Protein AF-A0A367M2F0-F1 (afdb_monomer_lite)

InterPro domains:
  IPR046593 Domain of unknown function DUF6651 [PF20356] (35-138)

Structure (mmCIF, N/CA/C/O backbone):
data_AF-A0A367M2F0-F1
#
_entry.id   AF-A0A367M2F0-F1
#
loop_
_atom_site.group_PDB
_atom_site.id
_atom_site.type_symbol
_atom_site.label_atom_id
_atom_site.label_alt_id
_atom_site.label_comp_id
_atom_site.label_asym_id
_atom_site.label_entity_id
_atom_site.label_seq_id
_atom_site.pdbx_PDB_ins_code
_atom_site.Cartn_x
_atom_site.Cartn_y
_atom_site.Cartn_z
_atom_site.occupancy
_atom_site.B_iso_or_equiv
_atom_site.auth_seq_id
_atom_site.auth_comp_id
_atom_site.auth_asym_id
_atom_site.auth_atom_id
_atom_site.pdbx_PDB_model_num
ATOM 1 N N . LEU A 1 1 ? -38.004 15.540 63.585 1.00 53.12 1 LEU A N 1
ATOM 2 C CA . LEU A 1 1 ? -37.215 16.337 62.615 1.00 53.12 1 LEU A CA 1
ATOM 3 C C . LEU A 1 1 ? -35.910 15.632 62.212 1.00 53.12 1 LEU A C 1
ATOM 5 O O . LEU A 1 1 ? -35.542 15.734 61.054 1.00 53.12 1 LEU A O 1
ATOM 9 N N . GLU A 1 2 ? -35.268 14.837 63.080 1.00 53.81 2 GLU A N 1
ATOM 10 C CA . GLU A 1 2 ? -34.053 14.057 62.737 1.00 53.81 2 GLU A CA 1
ATOM 11 C C . GLU A 1 2 ? -34.251 12.939 61.696 1.00 53.81 2 GLU A C 1
ATOM 13 O O . GLU A 1 2 ? -33.365 12.669 60.890 1.00 53.81 2 GLU A O 1
ATOM 18 N N . THR A 1 3 ? -35.423 12.302 61.652 1.00 52.38 3 THR A N 1
ATOM 19 C CA . THR A 1 3 ? -35.720 11.226 60.688 1.00 52.38 3 THR A CA 1
ATOM 20 C C . THR A 1 3 ? -35.757 11.697 59.234 1.00 52.38 3 THR A C 1
ATOM 22 O O . THR A 1 3 ? -35.462 10.908 58.342 1.00 52.38 3 THR A O 1
ATOM 25 N N . VAL A 1 4 ? -36.065 12.973 58.985 1.00 52.25 4 VAL A N 1
ATOM 26 C CA . VAL A 1 4 ? -36.102 13.552 57.629 1.00 52.25 4 VAL A CA 1
ATOM 27 C C . VAL A 1 4 ? -34.687 13.900 57.154 1.00 52.25 4 VAL A C 1
ATOM 29 O O . VAL A 1 4 ? -34.325 13.576 56.028 1.00 52.25 4 VAL A O 1
ATOM 32 N N . ALA A 1 5 ? -33.843 14.431 58.045 1.00 54.03 5 ALA A N 1
ATOM 33 C CA . ALA A 1 5 ? -32.435 14.712 57.755 1.00 54.03 5 ALA A CA 1
ATOM 34 C C . ALA A 1 5 ? -31.627 13.435 57.448 1.00 54.03 5 ALA A C 1
ATOM 36 O O . ALA A 1 5 ? -30.812 13.421 56.528 1.00 54.03 5 ALA A O 1
ATOM 37 N N . ASN A 1 6 ? -31.902 12.334 58.157 1.00 53.28 6 ASN A N 1
ATOM 38 C CA . ASN A 1 6 ? -31.254 11.042 57.902 1.00 53.28 6 ASN A CA 1
ATOM 39 C C . ASN A 1 6 ? -31.705 10.384 56.584 1.00 53.28 6 ASN A C 1
ATOM 41 O O . ASN A 1 6 ? -30.938 9.634 55.982 1.00 53.28 6 ASN A O 1
ATOM 45 N N . LEU A 1 7 ? -32.926 10.663 56.111 1.00 54.12 7 LEU A N 1
ATOM 46 C CA . LEU A 1 7 ? -33.422 10.170 54.820 1.00 54.12 7 LEU A CA 1
ATOM 47 C C . LEU A 1 7 ? -32.801 10.926 53.638 1.00 54.12 7 LEU A C 1
ATOM 49 O O . LEU A 1 7 ? -32.430 10.285 52.656 1.00 54.12 7 LEU A O 1
ATOM 53 N N . ASP A 1 8 ? -32.645 12.248 53.736 1.00 56.12 8 ASP A N 1
ATOM 54 C CA . ASP A 1 8 ? -31.972 13.041 52.698 1.00 56.12 8 ASP A CA 1
ATOM 55 C C . ASP A 1 8 ? -30.465 12.767 52.649 1.00 56.12 8 ASP A C 1
ATOM 57 O O . ASP A 1 8 ? -29.916 12.592 51.564 1.00 56.12 8 ASP A O 1
ATOM 61 N N . ALA A 1 9 ? -29.797 12.616 53.799 1.00 55.22 9 ALA A N 1
ATOM 62 C CA . ALA A 1 9 ? -28.379 12.254 53.845 1.00 55.22 9 ALA A CA 1
ATOM 63 C C . ALA A 1 9 ? -28.105 10.862 53.247 1.00 55.22 9 ALA A C 1
ATOM 65 O O . ALA A 1 9 ? -27.121 10.679 52.532 1.00 55.22 9 ALA A O 1
ATOM 66 N N . LYS A 1 10 ? -28.998 9.889 53.482 1.00 54.91 10 LYS A N 1
ATOM 67 C CA . LYS A 1 10 ? -28.887 8.545 52.900 1.00 54.91 10 LYS A CA 1
ATOM 68 C C . LYS A 1 10 ? -29.112 8.557 51.385 1.00 54.91 10 LYS A C 1
ATOM 70 O O . LYS A 1 10 ? -28.325 7.971 50.655 1.00 54.91 10 LYS A O 1
ATOM 75 N N . LYS A 1 11 ? -30.117 9.297 50.902 1.00 56.72 11 LYS A N 1
ATOM 76 C CA . LYS A 1 11 ? -30.358 9.480 49.459 1.00 56.72 11 LYS A CA 1
ATOM 77 C C . LYS A 1 11 ? -29.215 10.210 48.755 1.00 56.72 11 LYS A C 1
ATOM 79 O O . LYS A 1 11 ? -28.902 9.871 47.621 1.00 56.72 11 LYS A O 1
ATOM 84 N N . LEU A 1 12 ? -28.599 11.195 49.409 1.00 54.62 12 LEU A N 1
ATOM 85 C CA . LEU A 1 12 ? -27.449 11.929 48.874 1.00 54.62 12 LEU A CA 1
ATOM 86 C C . LEU A 1 12 ? -26.175 11.071 48.847 1.00 54.62 12 LEU A C 1
ATOM 88 O O . LEU A 1 12 ? -25.424 11.146 47.877 1.00 54.62 12 LEU A O 1
ATOM 92 N N . GLY A 1 13 ? -25.954 10.235 49.867 1.00 59.97 13 GLY A N 1
ATOM 93 C CA . GLY A 1 13 ? -24.872 9.246 49.884 1.00 59.97 13 GLY A CA 1
ATOM 94 C C . GLY A 1 13 ? -25.016 8.218 48.760 1.00 59.97 13 GLY A C 1
ATOM 95 O O . GLY A 1 13 ? -24.090 8.042 47.971 1.00 59.97 13 GLY A O 1
ATOM 96 N N . ASP A 1 14 ? -26.212 7.643 48.613 1.00 60.28 14 ASP A N 1
ATOM 97 C CA . ASP A 1 14 ? -26.525 6.697 47.537 1.00 60.28 14 ASP A CA 1
ATOM 98 C C . ASP A 1 14 ? -26.433 7.365 46.147 1.00 60.28 14 ASP A C 1
ATOM 100 O O . ASP A 1 14 ? -25.956 6.755 45.193 1.00 60.28 14 ASP A O 1
ATOM 104 N N . ALA A 1 15 ? -26.820 8.640 46.011 1.00 60.16 15 ALA A N 1
ATOM 105 C CA . ALA A 1 15 ? -26.710 9.383 44.753 1.00 60.16 15 ALA A CA 1
ATOM 106 C C . ALA A 1 15 ? -25.251 9.641 44.333 1.00 60.16 15 ALA A C 1
ATOM 108 O O . ALA A 1 15 ? -24.915 9.450 43.164 1.00 60.16 15 ALA A O 1
ATOM 109 N N . GLY A 1 16 ? -24.375 10.022 45.270 1.00 61.72 16 GLY A N 1
ATOM 110 C CA . GLY A 1 16 ? -22.949 10.229 44.992 1.00 61.72 16 GLY A CA 1
ATOM 111 C C . GLY A 1 16 ? -22.202 8.929 44.669 1.00 61.72 16 GLY A C 1
ATOM 112 O O . GLY A 1 16 ? -21.267 8.926 43.866 1.00 61.72 16 GLY A O 1
ATOM 113 N N . GLU A 1 17 ? -22.630 7.808 45.252 1.00 63.09 17 GLU A N 1
ATOM 114 C CA . GLU A 1 17 ? -22.089 6.482 44.944 1.00 63.09 17 GLU A CA 1
ATOM 115 C C . GLU A 1 17 ? -22.577 5.979 43.574 1.00 63.09 17 GLU A C 1
ATOM 117 O O . GLU A 1 17 ? -21.780 5.480 42.783 1.00 63.09 17 GLU A O 1
ATOM 122 N N . ILE A 1 18 ? -23.844 6.223 43.219 1.00 61.31 18 ILE A N 1
ATOM 123 C CA . ILE A 1 18 ? -24.388 5.932 41.882 1.00 61.31 18 ILE A CA 1
ATOM 124 C C . ILE A 1 18 ? -23.709 6.781 40.797 1.00 61.31 18 ILE A C 1
ATOM 126 O O . ILE A 1 18 ? -23.437 6.268 39.710 1.00 61.31 18 ILE A O 1
ATOM 130 N N . GLU A 1 19 ? -23.406 8.056 41.055 1.00 66.31 19 GLU A N 1
ATOM 131 C CA . GLU A 1 19 ? -22.641 8.888 40.117 1.00 66.31 19 GLU A CA 1
ATOM 132 C C . GLU A 1 19 ? -21.202 8.393 39.940 1.00 66.31 19 GLU A C 1
ATOM 134 O O . GLU A 1 19 ? -20.726 8.321 38.805 1.00 66.31 19 GLU A O 1
ATOM 139 N N . LYS A 1 20 ? -20.526 7.978 41.020 1.00 70.25 20 LYS A N 1
ATOM 140 C CA . LYS A 1 20 ? -19.195 7.354 40.930 1.00 70.25 20 LYS A CA 1
ATOM 141 C C . LYS A 1 20 ? -19.231 6.054 40.138 1.00 70.25 20 LYS A C 1
ATOM 143 O O . LYS A 1 20 ? -18.422 5.892 39.230 1.00 70.25 20 LYS A O 1
ATOM 148 N N . VAL A 1 21 ? -20.199 5.181 40.407 1.00 69.06 21 VAL A N 1
ATOM 149 C CA . VAL A 1 21 ? -20.376 3.922 39.673 1.00 69.06 21 VAL A CA 1
ATOM 150 C C . VAL A 1 21 ? -20.677 4.198 38.199 1.00 69.06 21 VAL A C 1
ATOM 152 O O . VAL A 1 21 ? -20.078 3.570 37.334 1.00 69.06 21 VAL A O 1
ATOM 155 N N . LYS A 1 22 ? -21.521 5.184 37.865 1.00 66.81 22 LYS A N 1
ATOM 156 C CA . LYS A 1 22 ? -21.748 5.594 36.467 1.00 66.81 22 LYS A CA 1
ATOM 157 C C . LYS A 1 22 ? -20.494 6.160 35.802 1.00 66.81 22 LYS A C 1
ATOM 159 O O . LYS A 1 22 ? -20.264 5.864 34.634 1.00 66.81 22 LYS A O 1
ATOM 164 N N . ALA A 1 23 ? -19.684 6.941 36.513 1.00 72.50 23 ALA A N 1
ATOM 165 C CA . ALA A 1 23 ? -18.438 7.494 35.988 1.00 72.50 23 ALA A CA 1
ATOM 166 C C . ALA A 1 23 ? -17.358 6.416 35.788 1.00 72.50 23 ALA A C 1
ATOM 168 O O . ALA A 1 23 ? -16.654 6.433 34.780 1.00 72.50 23 ALA A O 1
ATOM 169 N N . GLU A 1 24 ? -17.236 5.460 36.709 1.00 69.44 24 GLU A N 1
ATOM 170 C CA . GLU A 1 24 ? -16.333 4.311 36.577 1.00 69.44 24 GLU A CA 1
ATOM 171 C C . GLU A 1 24 ? -16.786 3.360 35.469 1.00 69.44 24 GLU A C 1
ATOM 173 O O . GLU A 1 24 ? -15.965 2.918 34.668 1.00 69.44 24 GLU A O 1
ATOM 178 N N . ILE A 1 25 ? -18.093 3.110 35.359 1.00 69.56 25 ILE A N 1
ATOM 179 C CA . ILE A 1 25 ? -18.680 2.345 34.257 1.00 69.56 25 ILE A CA 1
ATOM 180 C C . ILE A 1 25 ? -18.446 3.068 32.926 1.00 69.56 25 ILE A C 1
ATOM 182 O O . ILE A 1 25 ? -18.007 2.431 31.975 1.00 69.56 25 ILE A O 1
ATOM 186 N N . GLY A 1 26 ? -18.671 4.383 32.859 1.00 71.88 26 GLY A N 1
ATOM 187 C CA . GLY A 1 26 ? -18.397 5.203 31.676 1.00 71.88 26 GLY A CA 1
ATOM 188 C C . GLY A 1 26 ? -16.940 5.092 31.235 1.00 71.88 26 GLY A C 1
ATOM 189 O O . GLY A 1 26 ? -16.677 4.699 30.107 1.00 71.88 26 GLY A O 1
ATOM 190 N N . LYS A 1 27 ? -15.988 5.280 32.158 1.00 78.00 27 LYS A N 1
ATOM 191 C CA . LYS A 1 27 ? -14.552 5.101 31.884 1.00 78.00 27 LYS A CA 1
ATOM 192 C C . LYS A 1 27 ? -14.191 3.681 31.454 1.00 78.00 27 LYS A C 1
ATOM 194 O O . LYS A 1 27 ? -13.340 3.509 30.583 1.00 78.00 27 LYS A O 1
ATOM 199 N N . ALA A 1 28 ? -14.811 2.663 32.049 1.00 76.50 28 ALA A N 1
ATOM 200 C CA . ALA A 1 28 ? -14.594 1.272 31.664 1.00 76.50 28 ALA A CA 1
ATOM 201 C C . ALA A 1 28 ? -15.150 0.984 30.261 1.00 76.50 28 ALA A C 1
ATOM 203 O O . ALA A 1 28 ? -14.520 0.256 29.496 1.00 76.50 28 ALA A O 1
ATOM 204 N N . TYR A 1 29 ? -16.296 1.569 29.900 1.00 76.00 29 TYR A N 1
ATOM 205 C CA . TYR A 1 29 ? -16.853 1.485 28.552 1.00 76.00 29 TYR A CA 1
ATOM 206 C C . TYR A 1 29 ? -16.027 2.268 27.538 1.00 76.00 29 TYR A C 1
ATOM 208 O O . TYR A 1 29 ? -15.743 1.704 26.492 1.00 76.00 29 TYR A O 1
ATOM 216 N N . ASP A 1 30 ? -15.579 3.485 27.845 1.00 80.38 30 ASP A N 1
ATOM 217 C CA . ASP A 1 30 ? -14.686 4.269 26.982 1.00 80.38 30 ASP A CA 1
ATOM 218 C C . ASP A 1 30 ? -13.360 3.542 26.750 1.00 80.38 30 ASP A C 1
ATOM 220 O O . ASP A 1 30 ? -12.886 3.452 25.619 1.00 80.38 30 ASP A O 1
ATOM 224 N N . THR A 1 31 ? -12.787 2.946 27.801 1.00 84.88 31 THR A N 1
ATOM 225 C CA . THR A 1 31 ? -11.583 2.108 27.685 1.00 84.88 31 THR A CA 1
ATOM 226 C C . THR A 1 31 ? -11.842 0.913 26.774 1.00 84.88 31 THR A C 1
ATOM 228 O O . THR A 1 31 ? -11.076 0.682 25.845 1.00 84.88 31 THR A O 1
ATOM 231 N N . LYS A 1 32 ? -12.945 0.180 26.982 1.00 81.94 32 LYS A N 1
ATOM 232 C CA . LYS A 1 32 ? -13.308 -0.969 26.138 1.00 81.94 32 LYS A CA 1
ATOM 233 C C . LYS A 1 32 ? -13.606 -0.569 24.697 1.00 81.94 32 LYS A C 1
ATOM 235 O O . LYS A 1 32 ? -13.244 -1.311 23.792 1.00 81.94 32 LYS A O 1
ATOM 240 N N . LEU A 1 33 ? -14.252 0.575 24.484 1.00 81.94 33 LEU A N 1
ATOM 241 C CA . LEU A 1 33 ? -14.520 1.129 23.161 1.00 81.94 33 LEU A CA 1
ATOM 242 C C . LEU A 1 33 ? -13.212 1.456 22.461 1.00 81.94 33 LEU A C 1
ATOM 244 O O . LEU A 1 33 ? -12.995 0.973 21.361 1.00 81.94 33 LEU A O 1
ATOM 248 N N . THR A 1 34 ? -12.323 2.187 23.129 1.00 84.75 34 THR A N 1
ATOM 249 C CA . THR A 1 34 ? -11.010 2.557 22.589 1.00 84.75 34 THR A CA 1
ATOM 250 C C . THR A 1 34 ? -10.167 1.319 22.288 1.00 84.75 34 THR A C 1
ATOM 252 O O . THR A 1 34 ? -9.503 1.240 21.258 1.00 84.75 34 THR A O 1
ATOM 255 N N . GLU A 1 35 ? -10.195 0.315 23.163 1.00 87.38 35 GLU A N 1
ATOM 256 C CA . GLU A 1 35 ? -9.457 -0.932 22.965 1.00 87.38 35 GLU A CA 1
ATOM 257 C C . GLU A 1 35 ? -10.048 -1.763 21.812 1.00 87.38 35 GLU A C 1
ATOM 259 O O . GLU A 1 35 ? -9.306 -2.355 21.027 1.00 87.38 35 GLU A O 1
ATOM 264 N N . ALA A 1 36 ? -11.377 -1.781 21.672 1.00 81.88 36 ALA A N 1
ATOM 265 C CA . ALA A 1 36 ? -12.065 -2.441 20.568 1.00 81.88 36 ALA A CA 1
ATOM 266 C C . ALA A 1 36 ? -11.819 -1.733 19.228 1.00 81.88 36 ALA A C 1
ATOM 268 O O . ALA A 1 36 ? -11.527 -2.413 18.247 1.00 81.88 36 ALA A O 1
ATOM 269 N N . THR A 1 37 ? -11.876 -0.398 19.179 1.00 84.25 37 THR A N 1
ATOM 270 C CA . THR A 1 37 ? -11.576 0.375 17.964 1.00 84.25 37 THR A CA 1
ATOM 271 C C . THR A 1 37 ? -10.113 0.228 17.575 1.00 84.25 37 THR A C 1
ATOM 273 O O . THR A 1 37 ? -9.825 -0.067 16.423 1.00 84.25 37 THR A O 1
ATOM 276 N N . THR A 1 38 ? -9.189 0.296 18.538 1.00 86.62 38 THR A N 1
ATOM 277 C CA . THR A 1 38 ? -7.757 0.072 18.280 1.00 86.62 38 THR A CA 1
ATOM 278 C C . THR A 1 38 ? -7.506 -1.332 17.724 1.00 86.62 38 THR A C 1
ATOM 280 O O . THR A 1 38 ? -6.755 -1.492 16.763 1.00 86.62 38 THR A O 1
ATOM 283 N N . ARG A 1 39 ? -8.144 -2.371 18.286 1.00 83.56 39 ARG A N 1
ATOM 284 C CA . ARG A 1 39 ? -8.040 -3.734 17.740 1.00 83.56 39 ARG A CA 1
ATOM 285 C C . ARG A 1 39 ? -8.646 -3.842 16.343 1.00 83.56 39 ARG A C 1
ATOM 287 O O . ARG A 1 39 ? -8.073 -4.542 15.515 1.00 83.56 39 ARG A O 1
ATOM 294 N N . ALA A 1 40 ? -9.771 -3.180 16.078 1.00 81.06 40 ALA A N 1
ATOM 295 C CA . ALA A 1 40 ? -10.387 -3.170 14.754 1.00 81.06 40 ALA A CA 1
ATOM 296 C C . ALA A 1 40 ? -9.454 -2.529 13.717 1.00 81.06 40 ALA A C 1
ATOM 298 O O . ALA A 1 40 ? -9.152 -3.164 12.714 1.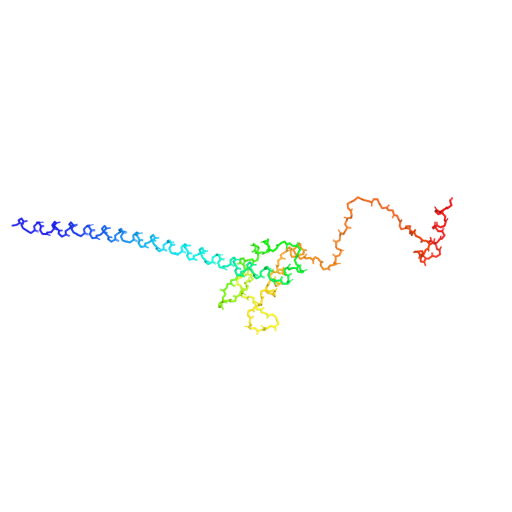00 81.06 40 ALA A O 1
ATOM 299 N N . GLU A 1 41 ? -8.902 -1.349 14.005 1.00 82.69 41 GLU A N 1
ATOM 300 C CA . GLU A 1 41 ? -7.943 -0.664 13.129 1.00 82.69 41 GLU A CA 1
ATOM 301 C C . GLU A 1 41 ? -6.680 -1.504 12.885 1.00 82.69 41 GLU A C 1
ATOM 303 O O . GLU A 1 41 ? -6.191 -1.588 11.759 1.00 82.69 41 GLU A O 1
ATOM 308 N N . GLN A 1 42 ? -6.157 -2.174 13.917 1.00 83.31 42 GLN A N 1
ATOM 309 C CA . GLN A 1 42 ? -5.007 -3.071 13.773 1.00 83.31 42 GLN A CA 1
ATOM 310 C C . GLN A 1 42 ? -5.323 -4.288 12.899 1.00 83.31 42 GLN A C 1
ATOM 312 O O . GLN A 1 42 ? -4.513 -4.659 12.049 1.00 83.31 42 GLN A O 1
ATOM 317 N N . LEU A 1 43 ? -6.484 -4.915 13.096 1.00 82.06 43 LEU A N 1
ATOM 318 C CA . LEU A 1 43 ? -6.924 -6.049 12.284 1.00 82.06 43 LEU A CA 1
ATOM 319 C C . LEU A 1 43 ? -7.175 -5.627 10.836 1.00 82.06 43 LEU A C 1
ATOM 321 O O . LEU A 1 43 ? -6.786 -6.349 9.923 1.00 82.06 43 LEU A O 1
ATOM 325 N N . GLU A 1 44 ? -7.755 -4.450 10.611 1.00 77.44 44 GLU A N 1
ATOM 326 C CA . GLU A 1 44 ? -7.927 -3.880 9.278 1.00 77.44 44 GLU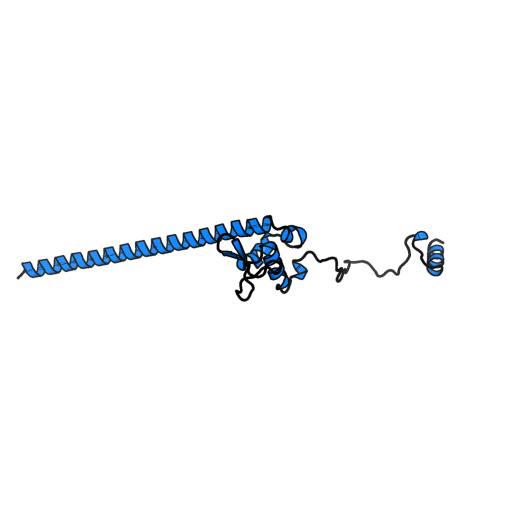 A CA 1
ATOM 327 C C . GLU A 1 44 ? -6.581 -3.640 8.597 1.00 77.44 44 GLU A C 1
ATOM 329 O O . GLU A 1 44 ? -6.403 -4.063 7.460 1.00 77.44 44 GLU A O 1
ATOM 334 N N . GLN A 1 45 ? -5.603 -3.049 9.290 1.00 78.62 45 GLN A N 1
ATOM 335 C CA . GLN A 1 45 ? -4.251 -2.852 8.755 1.00 78.62 45 GLN A CA 1
ATOM 336 C C . GLN A 1 45 ? -3.545 -4.176 8.436 1.00 78.62 45 GLN A C 1
ATOM 338 O O . GLN A 1 45 ? -2.835 -4.269 7.435 1.00 78.62 45 GLN A O 1
ATOM 343 N N . GLN A 1 46 ? -3.741 -5.214 9.252 1.00 79.06 46 GLN A N 1
ATOM 344 C CA . GLN A 1 46 ? -3.181 -6.543 8.994 1.00 79.06 46 GLN A CA 1
ATOM 345 C C . GLN A 1 46 ? -3.850 -7.218 7.797 1.00 79.06 46 GLN A C 1
ATOM 347 O O . GLN A 1 46 ? -3.155 -7.696 6.903 1.00 79.06 46 GLN A O 1
ATOM 352 N N . LEU A 1 47 ? -5.185 -7.200 7.734 1.00 79.81 47 LEU A N 1
ATOM 353 C CA . LEU A 1 47 ? -5.943 -7.712 6.590 1.00 79.81 47 LEU A CA 1
ATOM 354 C C . LEU A 1 47 ? -5.560 -6.982 5.312 1.00 79.81 47 LEU A C 1
ATOM 356 O O . LEU A 1 47 ? -5.379 -7.596 4.264 1.00 79.81 47 LEU A O 1
ATOM 360 N N . TYR A 1 48 ? -5.405 -5.671 5.409 1.00 78.25 48 TYR A N 1
ATOM 361 C CA . TYR A 1 48 ? -4.931 -4.829 4.336 1.00 78.25 48 TYR A CA 1
ATOM 362 C C . TYR A 1 48 ? -3.543 -5.260 3.869 1.00 78.25 48 TYR A C 1
ATOM 364 O O . TYR A 1 48 ? -3.368 -5.569 2.692 1.00 78.25 48 TYR A O 1
ATOM 372 N N . ALA A 1 49 ? -2.577 -5.360 4.785 1.00 78.69 49 ALA A N 1
ATOM 373 C CA . ALA A 1 49 ? -1.216 -5.781 4.480 1.00 78.69 49 ALA A CA 1
ATOM 374 C C . ALA A 1 49 ? -1.164 -7.184 3.856 1.00 78.69 49 ALA A C 1
ATOM 376 O O . ALA A 1 49 ? -0.426 -7.390 2.895 1.00 78.69 49 ALA A O 1
ATOM 377 N N . GLU A 1 50 ? -1.972 -8.128 4.339 1.00 82.50 50 GLU A N 1
ATOM 378 C CA . GLU A 1 50 ? -2.032 -9.495 3.818 1.00 82.50 50 GLU A CA 1
ATOM 379 C C . GLU A 1 50 ? -2.686 -9.556 2.431 1.00 82.50 50 GLU A C 1
ATOM 381 O O . GLU A 1 50 ? -2.153 -10.171 1.506 1.00 82.50 50 GLU A O 1
ATOM 386 N N . LYS A 1 51 ? -3.839 -8.904 2.249 1.00 83.62 51 LYS A N 1
ATOM 387 C CA . LYS A 1 51 ? -4.587 -8.922 0.984 1.00 83.62 51 LYS A CA 1
ATOM 388 C C . LYS A 1 51 ? -3.835 -8.192 -0.113 1.00 83.62 51 LYS A C 1
ATOM 390 O O . LYS A 1 51 ? -3.708 -8.708 -1.225 1.00 83.62 51 LYS A O 1
ATOM 395 N N . ILE A 1 52 ? -3.321 -7.010 0.201 1.00 83.31 52 ILE A N 1
ATOM 396 C CA . ILE A 1 52 ? -2.574 -6.194 -0.746 1.00 83.31 52 ILE A CA 1
ATOM 397 C C . ILE A 1 52 ? -1.189 -6.788 -0.971 1.00 83.31 52 ILE A C 1
ATOM 399 O O . ILE A 1 52 ? -0.831 -7.007 -2.122 1.00 83.31 52 ILE A O 1
ATOM 403 N N . GLY A 1 53 ? -0.451 -7.150 0.080 1.00 83.25 53 GLY A N 1
ATOM 404 C CA . GLY A 1 53 ? 0.858 -7.800 -0.052 1.00 83.25 53 GLY A CA 1
ATOM 405 C C . GLY A 1 53 ? 0.781 -9.127 -0.807 1.00 83.25 53 GLY A C 1
ATOM 406 O O . GLY A 1 53 ? 1.585 -9.393 -1.698 1.00 83.25 53 GLY A O 1
ATOM 407 N N . GLY A 1 54 ? -0.257 -9.927 -0.554 1.00 83.94 54 GLY A N 1
ATOM 408 C CA . GLY A 1 54 ? -0.537 -11.136 -1.324 1.00 83.94 54 GLY A CA 1
ATOM 409 C C . GLY A 1 54 ? -0.873 -10.855 -2.793 1.00 83.94 54 GLY A C 1
ATOM 410 O O . GLY A 1 54 ? -0.517 -11.652 -3.659 1.00 83.94 54 GLY A O 1
ATOM 411 N N . SER A 1 55 ? -1.526 -9.729 -3.092 1.00 84.88 55 SER A N 1
ATOM 412 C CA . SER A 1 55 ? -1.799 -9.297 -4.471 1.00 84.88 55 SER A CA 1
ATOM 413 C C . SER A 1 55 ? -0.522 -8.822 -5.170 1.00 84.88 55 SER A C 1
ATOM 415 O O . SER A 1 55 ? -0.235 -9.287 -6.269 1.00 84.88 55 SER A O 1
ATOM 417 N N . PHE A 1 56 ? 0.317 -8.030 -4.491 1.00 84.38 56 PHE A N 1
ATOM 418 C CA . PHE A 1 56 ? 1.649 -7.639 -4.967 1.00 84.38 56 PHE A CA 1
ATOM 419 C C . PHE A 1 56 ? 2.537 -8.854 -5.256 1.00 84.38 56 PHE A C 1
ATOM 421 O O . PHE A 1 56 ? 3.194 -8.899 -6.292 1.00 84.38 56 PHE A O 1
ATOM 428 N N . SER A 1 57 ? 2.529 -9.866 -4.384 1.00 82.69 57 SER A N 1
ATOM 429 C CA . SER A 1 57 ? 3.342 -11.073 -4.567 1.00 82.69 57 SER A CA 1
ATOM 430 C C . SER A 1 57 ? 2.874 -11.964 -5.723 1.00 82.69 57 SER A C 1
ATOM 432 O O . SER A 1 57 ? 3.685 -12.718 -6.257 1.00 82.69 57 SER A O 1
ATOM 434 N N . ARG A 1 58 ? 1.585 -11.933 -6.085 1.00 84.19 58 ARG A N 1
ATOM 435 C CA . ARG A 1 58 ? 1.024 -12.723 -7.199 1.00 84.19 58 ARG A CA 1
ATOM 436 C C . ARG A 1 58 ? 0.962 -11.952 -8.520 1.00 84.19 58 ARG A C 1
ATOM 438 O O . ARG A 1 58 ? 0.683 -12.556 -9.554 1.00 84.19 58 ARG A O 1
ATOM 445 N N . SER A 1 59 ? 1.195 -10.644 -8.482 1.00 84.19 59 SER A N 1
ATOM 446 C CA . SER A 1 59 ? 1.101 -9.760 -9.638 1.00 84.19 59 SER A CA 1
ATOM 447 C C . SER A 1 59 ? 2.191 -10.052 -10.664 1.00 84.19 59 SER A C 1
ATOM 449 O O . SER A 1 59 ? 3.388 -10.007 -10.363 1.00 84.19 59 SER A O 1
ATOM 451 N N . LYS A 1 60 ? 1.774 -10.300 -11.911 1.00 84.38 60 LYS A N 1
ATOM 452 C CA . LYS A 1 60 ? 2.707 -10.450 -13.038 1.00 84.38 60 LYS A CA 1
ATOM 453 C C . LYS A 1 60 ? 3.312 -9.109 -13.419 1.00 84.38 60 LYS A C 1
ATOM 455 O O . LYS A 1 60 ? 4.487 -9.047 -13.766 1.00 84.38 60 LYS A O 1
ATOM 460 N N . PHE A 1 61 ? 2.535 -8.033 -13.300 1.00 84.62 61 PHE A N 1
ATOM 461 C CA . PHE A 1 61 ? 3.034 -6.683 -13.528 1.00 84.62 61 PHE A CA 1
ATOM 462 C C . PHE A 1 61 ? 4.213 -6.358 -12.599 1.00 84.62 61 PHE A C 1
ATOM 464 O O . PHE A 1 61 ? 5.264 -5.933 -13.074 1.00 84.62 61 PHE A O 1
ATOM 471 N N . VAL A 1 62 ? 4.101 -6.651 -11.299 1.00 84.62 62 VAL A N 1
ATOM 472 C CA . VAL A 1 62 ? 5.200 -6.441 -10.337 1.00 84.62 62 VAL A CA 1
ATOM 473 C C . VAL A 1 62 ? 6.421 -7.295 -10.674 1.00 84.62 62 VAL A C 1
ATOM 475 O O . VAL A 1 62 ? 7.539 -6.783 -10.684 1.00 84.62 62 VAL A O 1
ATOM 478 N N . ALA A 1 63 ? 6.222 -8.575 -10.995 1.00 83.00 63 ALA A N 1
ATOM 479 C CA . ALA A 1 63 ? 7.323 -9.480 -11.316 1.00 83.00 63 ALA A CA 1
ATOM 480 C C . ALA A 1 63 ? 8.088 -9.062 -12.589 1.00 83.00 63 ALA A C 1
ATOM 482 O O . ALA A 1 63 ? 9.324 -9.005 -12.592 1.00 83.00 63 ALA A O 1
ATOM 483 N N . ASP A 1 64 ? 7.366 -8.719 -13.658 1.00 83.94 64 ASP A N 1
ATOM 484 C CA . ASP A 1 64 ? 7.948 -8.543 -14.991 1.00 83.94 64 ASP A CA 1
ATOM 485 C C . ASP A 1 64 ? 8.278 -7.084 -15.322 1.00 83.94 64 ASP A C 1
ATOM 487 O O . ASP A 1 64 ? 9.269 -6.819 -16.006 1.00 83.94 64 ASP A O 1
ATOM 491 N N . ARG A 1 65 ? 7.477 -6.123 -14.841 1.00 82.94 65 ARG A N 1
ATOM 492 C CA . ARG A 1 65 ? 7.578 -4.705 -15.227 1.00 82.94 65 ARG A CA 1
ATOM 493 C C . ARG A 1 65 ? 8.265 -3.822 -14.199 1.00 82.94 65 ARG A C 1
ATOM 495 O O . ARG A 1 65 ? 8.770 -2.777 -14.599 1.00 82.94 65 ARG A O 1
ATOM 502 N N . LEU A 1 66 ? 8.335 -4.203 -12.922 1.00 83.75 66 LEU A N 1
ATOM 503 C CA . LEU A 1 66 ? 8.971 -3.374 -11.894 1.00 83.75 66 LEU A CA 1
ATOM 504 C C . LEU A 1 66 ? 10.426 -3.781 -11.634 1.00 83.75 66 LEU A C 1
ATOM 506 O O . LEU A 1 66 ? 10.764 -4.963 -11.566 1.00 83.75 66 LEU A O 1
ATOM 510 N N . ALA A 1 67 ? 11.298 -2.775 -11.531 1.00 83.75 67 ALA A N 1
ATOM 511 C CA . ALA A 1 67 ? 12.728 -2.910 -11.230 1.00 83.75 67 ALA A CA 1
ATOM 512 C C . ALA A 1 67 ? 13.006 -2.890 -9.723 1.00 83.75 67 ALA A C 1
ATOM 514 O O . ALA A 1 67 ? 14.043 -3.371 -9.271 1.00 83.75 67 ALA A O 1
ATOM 515 N N . VAL A 1 68 ? 12.071 -2.332 -8.957 1.00 82.00 68 VAL A N 1
ATOM 516 C CA . VAL A 1 68 ? 12.119 -2.244 -7.499 1.00 82.00 68 VAL A CA 1
ATOM 517 C C . VAL A 1 68 ? 11.443 -3.449 -6.835 1.00 82.00 68 VAL A C 1
ATOM 519 O O . VAL A 1 68 ? 10.494 -4.005 -7.392 1.00 82.00 68 VAL A O 1
ATOM 522 N N . PRO A 1 69 ? 11.891 -3.846 -5.628 1.00 80.62 69 PRO A N 1
ATOM 523 C CA . PRO A 1 69 ? 11.253 -4.907 -4.855 1.00 80.62 69 PRO A CA 1
ATOM 524 C C . PRO A 1 69 ? 9.784 -4.604 -4.544 1.00 80.62 69 PRO A C 1
ATOM 526 O O . PRO A 1 69 ? 9.426 -3.457 -4.269 1.00 80.62 69 PRO A O 1
ATOM 529 N N . ALA A 1 70 ? 8.958 -5.652 -4.492 1.00 80.19 70 ALA A N 1
ATOM 530 C CA . ALA A 1 70 ? 7.527 -5.546 -4.202 1.00 80.19 70 ALA A CA 1
ATOM 531 C C . ALA A 1 70 ? 7.222 -4.821 -2.877 1.00 80.19 70 ALA A C 1
ATOM 533 O O . ALA A 1 70 ? 6.246 -4.086 -2.805 1.00 80.19 70 ALA A O 1
ATOM 534 N N . ASP A 1 71 ? 8.084 -4.961 -1.867 1.00 82.00 71 ASP A N 1
ATOM 535 C CA . ASP A 1 71 ? 7.947 -4.297 -0.563 1.00 82.00 71 ASP A CA 1
ATOM 536 C C . ASP A 1 71 ? 7.948 -2.758 -0.669 1.00 82.00 71 ASP A C 1
ATOM 538 O O . ASP A 1 71 ? 7.075 -2.076 -0.132 1.00 82.00 71 ASP A O 1
ATOM 542 N N . MET A 1 72 ? 8.866 -2.193 -1.461 1.00 83.00 72 MET A N 1
ATOM 543 C CA . MET A 1 72 ? 8.935 -0.743 -1.684 1.00 83.00 72 MET A CA 1
ATOM 544 C C . MET A 1 72 ? 7.702 -0.234 -2.432 1.00 83.00 72 MET A C 1
ATOM 546 O O . MET A 1 72 ? 7.140 0.809 -2.098 1.00 83.00 72 MET A O 1
ATOM 550 N N . VAL A 1 73 ? 7.260 -0.991 -3.433 1.00 83.75 73 VAL A N 1
ATOM 551 C CA . VAL A 1 73 ? 6.080 -0.673 -4.244 1.00 83.75 73 VAL A CA 1
ATOM 552 C C . VAL A 1 73 ? 4.829 -0.729 -3.374 1.00 83.75 73 VAL A C 1
ATOM 554 O O . VAL A 1 73 ? 4.007 0.182 -3.418 1.00 83.75 73 VAL A O 1
ATOM 557 N N . GLN A 1 74 ? 4.719 -1.737 -2.514 1.00 84.06 74 GLN A N 1
ATOM 558 C CA . GLN A 1 74 ? 3.649 -1.843 -1.535 1.00 84.06 74 GLN A CA 1
ATOM 559 C C . GLN A 1 74 ? 3.677 -0.682 -0.536 1.00 84.06 74 GLN A C 1
ATOM 561 O O . GLN A 1 74 ? 2.625 -0.163 -0.196 1.00 84.06 74 GLN A O 1
ATOM 566 N N . SER A 1 75 ? 4.835 -0.202 -0.091 1.00 84.81 75 SER A N 1
ATOM 567 C CA . SER A 1 75 ? 4.888 0.960 0.809 1.00 84.81 75 SER A CA 1
ATOM 568 C C . SER A 1 75 ? 4.408 2.255 0.130 1.00 84.81 75 SER A C 1
ATOM 570 O O . SER A 1 75 ? 3.665 3.052 0.711 1.00 84.81 75 SER A O 1
ATOM 572 N N . VAL A 1 76 ? 4.772 2.457 -1.141 1.00 84.75 76 VAL A N 1
ATOM 573 C CA . VAL A 1 76 ? 4.420 3.670 -1.896 1.00 84.75 76 VAL A CA 1
ATOM 574 C C . VAL A 1 76 ? 2.977 3.640 -2.399 1.00 84.75 76 VAL A C 1
ATOM 576 O O . VAL A 1 76 ? 2.251 4.617 -2.211 1.00 84.75 76 VAL A O 1
ATOM 579 N N . PHE A 1 77 ? 2.569 2.540 -3.029 1.00 86.19 77 PHE A N 1
ATOM 580 C CA . PHE A 1 77 ? 1.281 2.387 -3.709 1.00 86.19 77 PHE A CA 1
ATOM 581 C C . PHE A 1 77 ? 0.250 1.630 -2.881 1.00 86.19 77 PHE A C 1
ATOM 583 O O . PHE A 1 77 ? -0.940 1.779 -3.136 1.00 86.19 77 PHE A O 1
ATOM 590 N N . GLY A 1 78 ? 0.683 0.883 -1.859 1.00 84.44 78 GLY A N 1
ATOM 591 C CA . GLY A 1 78 ? -0.190 0.203 -0.902 1.00 84.44 78 GLY A CA 1
ATOM 592 C C . GLY A 1 78 ? -1.269 1.138 -0.422 1.00 84.44 78 GLY A C 1
ATOM 593 O O . GLY A 1 78 ? -2.413 0.871 -0.727 1.00 84.44 78 GLY A O 1
ATOM 594 N N . LYS A 1 79 ? -0.893 2.289 0.152 1.00 83.69 79 LYS A N 1
ATOM 595 C CA . LYS A 1 79 ? -1.791 3.325 0.708 1.00 83.69 79 LYS A CA 1
ATOM 596 C C . LYS A 1 79 ? -2.919 3.814 -0.217 1.00 83.69 79 LYS A C 1
ATOM 598 O O . LYS A 1 79 ? -3.891 4.392 0.261 1.00 83.69 79 LYS A O 1
ATOM 603 N N . HIS A 1 80 ? -2.766 3.636 -1.527 1.00 86.38 80 HIS A N 1
ATOM 604 C CA . HIS A 1 80 ? -3.745 4.023 -2.540 1.00 86.38 80 HIS A CA 1
ATOM 605 C C . HIS A 1 80 ? -4.751 2.909 -2.838 1.00 86.38 80 HIS A C 1
ATOM 607 O O . HIS A 1 80 ? -5.804 3.158 -3.412 1.00 86.38 80 HIS A O 1
ATOM 613 N N . LEU A 1 81 ? -4.453 1.680 -2.440 1.00 86.88 81 LEU A N 1
ATOM 614 C CA . LEU A 1 81 ? -5.333 0.530 -2.555 1.00 86.88 81 LEU A CA 1
ATOM 615 C C . LEU A 1 81 ? -6.242 0.486 -1.327 1.00 86.88 81 LEU A C 1
ATOM 617 O O . LEU A 1 81 ? -5.823 0.834 -0.229 1.00 86.8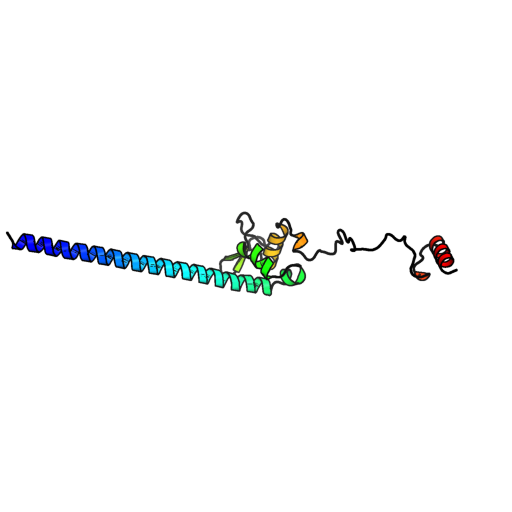8 81 LEU A O 1
ATOM 621 N N . LYS A 1 82 ? -7.489 0.067 -1.493 1.00 85.00 82 LYS A N 1
ATOM 622 C CA . LYS A 1 82 ? -8.437 -0.247 -0.419 1.00 85.00 82 LYS A CA 1
ATOM 623 C C . LYS A 1 82 ? -9.193 -1.506 -0.795 1.00 85.00 82 LYS A C 1
ATOM 625 O O . LYS A 1 82 ? -9.216 -1.896 -1.957 1.00 85.00 82 LYS A O 1
ATOM 630 N N . ILE A 1 83 ? -9.798 -2.156 0.187 1.00 82.38 83 ILE A N 1
ATOM 631 C CA . ILE A 1 83 ? -10.619 -3.338 -0.055 1.00 82.38 83 ILE A CA 1
ATOM 632 C C . ILE A 1 83 ? -12.073 -2.888 0.004 1.00 82.38 83 ILE A C 1
ATOM 634 O O . ILE A 1 83 ? -12.558 -2.534 1.074 1.00 82.38 83 ILE A O 1
ATOM 638 N N . GLU A 1 84 ? -12.754 -2.896 -1.137 1.00 79.94 84 GLU A N 1
ATOM 639 C CA . GLU A 1 84 ? -14.200 -2.673 -1.221 1.00 79.94 84 GLU A CA 1
ATOM 640 C C . GLU A 1 84 ? -14.856 -3.954 -1.734 1.00 79.94 84 GLU A C 1
ATOM 642 O O . GLU A 1 84 ? -14.389 -4.551 -2.704 1.00 79.94 84 GLU A O 1
ATOM 647 N N . ASP A 1 85 ? -15.913 -4.408 -1.060 1.00 72.81 85 ASP A N 1
ATOM 648 C CA . ASP A 1 85 ? -16.674 -5.609 -1.442 1.00 72.81 85 ASP A CA 1
ATOM 649 C C . ASP A 1 85 ? -15.808 -6.874 -1.622 1.00 72.81 85 ASP A C 1
ATOM 651 O O . ASP A 1 85 ? -16.094 -7.754 -2.432 1.00 72.81 85 ASP A O 1
ATOM 655 N N . GLY A 1 86 ? -14.706 -6.963 -0.868 1.00 71.88 86 GLY A N 1
ATOM 656 C CA . GLY A 1 86 ? -13.747 -8.070 -0.943 1.00 71.88 86 GLY A CA 1
ATOM 657 C C . GLY A 1 86 ? -12.749 -7.988 -2.105 1.00 71.88 86 GLY A C 1
ATOM 658 O O . GLY A 1 86 ? -11.853 -8.832 -2.175 1.00 71.88 86 GLY A O 1
ATOM 659 N N . ASN A 1 87 ? -12.850 -6.967 -2.959 1.00 77.94 87 ASN A N 1
ATOM 660 C CA . ASN A 1 87 ? -11.947 -6.712 -4.077 1.00 77.94 87 ASN A CA 1
ATOM 661 C C . ASN A 1 87 ? -10.984 -5.566 -3.757 1.00 77.94 87 ASN A C 1
ATOM 663 O O . ASN A 1 87 ? -11.330 -4.615 -3.058 1.00 77.94 87 ASN A O 1
ATOM 667 N N . VAL A 1 88 ? -9.762 -5.648 -4.282 1.00 83.00 88 VAL A N 1
ATOM 668 C CA . VAL A 1 88 ? -8.782 -4.568 -4.133 1.00 83.00 88 VAL A CA 1
ATOM 669 C C . VAL A 1 88 ? -9.099 -3.479 -5.153 1.00 83.00 88 VAL A C 1
ATOM 671 O O . VAL A 1 88 ? 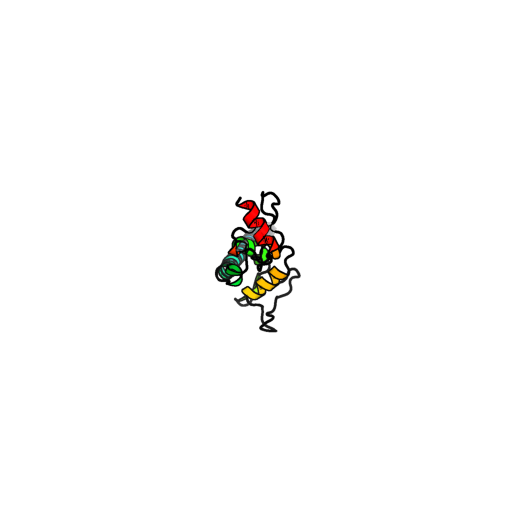-8.997 -3.696 -6.354 1.00 83.00 88 VAL A O 1
ATOM 674 N N . VAL A 1 89 ? -9.482 -2.309 -4.659 1.00 86.81 89 VAL A N 1
ATOM 675 C CA . VAL A 1 89 ? -9.801 -1.110 -5.429 1.00 86.81 89 VAL A CA 1
ATOM 676 C C . VAL A 1 89 ? -8.708 -0.077 -5.209 1.00 86.81 89 VAL A C 1
ATOM 678 O O . VAL A 1 89 ? -8.415 0.290 -4.074 1.00 86.81 89 VAL A O 1
ATOM 681 N N . ALA A 1 90 ? -8.118 0.429 -6.284 1.00 88.56 90 ALA A N 1
ATOM 682 C CA . ALA A 1 90 ? -7.158 1.520 -6.195 1.00 88.56 90 ALA A CA 1
ATOM 683 C C . ALA A 1 90 ? -7.815 2.892 -6.329 1.00 88.56 90 ALA A C 1
ATOM 685 O O . ALA A 1 90 ? -8.796 3.068 -7.053 1.00 88.56 90 ALA A O 1
ATOM 686 N N . TYR A 1 91 ? -7.212 3.871 -5.669 1.00 89.69 91 TYR A N 1
ATOM 687 C CA . TYR A 1 91 ? -7.563 5.277 -5.730 1.00 89.69 91 TYR A CA 1
ATOM 688 C C . TYR A 1 91 ? -6.361 6.076 -6.205 1.00 89.69 91 TYR A C 1
ATOM 690 O O . TYR A 1 91 ? -5.241 5.829 -5.768 1.00 89.69 91 TYR A O 1
ATOM 698 N N . ASP A 1 92 ? -6.582 7.056 -7.069 1.00 86.81 92 ASP A N 1
ATOM 699 C CA . ASP A 1 92 ? -5.521 7.959 -7.506 1.00 86.81 92 ASP A CA 1
ATOM 700 C C . ASP A 1 92 ? -5.018 8.874 -6.361 1.00 86.81 92 ASP A C 1
ATOM 702 O O . ASP A 1 92 ? -5.495 8.840 -5.220 1.00 86.81 92 ASP A O 1
ATOM 706 N N . ALA A 1 93 ? -4.038 9.729 -6.663 1.00 80.81 93 ALA A N 1
ATOM 707 C CA . ALA A 1 93 ? -3.529 10.723 -5.713 1.00 80.81 93 ALA A CA 1
ATOM 708 C C . ALA A 1 93 ? -4.577 11.778 -5.293 1.00 80.81 93 ALA A C 1
ATOM 710 O O . ALA A 1 93 ? -4.390 12.460 -4.286 1.00 80.81 93 ALA A O 1
ATOM 711 N N . HIS A 1 94 ? -5.669 11.910 -6.046 1.00 82.56 94 HIS A N 1
ATOM 712 C CA . HIS A 1 94 ? -6.779 12.826 -5.792 1.00 82.56 94 HIS A CA 1
ATOM 713 C C . HIS A 1 94 ? -7.933 12.165 -5.016 1.00 82.56 94 HIS A C 1
ATOM 715 O O . HIS A 1 94 ? -8.891 12.847 -4.657 1.00 82.56 94 HIS A O 1
ATOM 721 N N . GLY A 1 95 ? -7.839 10.864 -4.720 1.00 82.88 95 GLY A N 1
ATOM 722 C CA . GLY A 1 95 ? -8.870 10.102 -4.024 1.00 82.88 95 GLY A CA 1
ATOM 723 C C . GLY A 1 95 ? -10.007 9.602 -4.920 1.00 82.88 95 GLY A C 1
ATOM 724 O O . GLY A 1 95 ? -11.044 9.199 -4.396 1.00 82.88 95 GLY A O 1
ATOM 725 N N . ASN A 1 96 ? -9.840 9.593 -6.243 1.00 87.69 96 ASN A N 1
ATOM 726 C CA . ASN A 1 96 ? -10.815 9.024 -7.171 1.00 87.69 96 ASN A CA 1
ATOM 727 C C . ASN A 1 96 ? -10.572 7.530 -7.370 1.00 87.69 96 ASN A C 1
ATOM 729 O O . ASN A 1 96 ? -9.434 7.099 -7.551 1.00 87.69 96 ASN A O 1
ATOM 733 N N . LYS A 1 97 ? -11.654 6.747 -7.407 1.00 89.06 97 LYS A N 1
ATOM 734 C CA . LYS A 1 97 ? -11.608 5.315 -7.720 1.00 89.06 97 LYS A CA 1
ATOM 735 C C . LYS A 1 97 ? -11.098 5.095 -9.145 1.00 89.06 97 LYS A C 1
ATOM 737 O O . LYS A 1 97 ? -11.611 5.693 -10.091 1.00 89.06 97 LYS A O 1
ATOM 742 N N . LEU A 1 98 ? -10.103 4.225 -9.288 1.00 88.88 98 LEU A N 1
ATOM 743 C CA . LEU A 1 98 ? -9.566 3.821 -10.580 1.00 88.88 98 LEU A CA 1
ATOM 744 C C . LEU A 1 98 ? -10.450 2.735 -11.194 1.00 88.88 98 LEU A C 1
ATOM 746 O O . LEU A 1 98 ? -10.710 1.692 -10.589 1.00 88.88 98 LEU A O 1
ATOM 750 N N . TYR A 1 99 ? -10.906 2.996 -12.415 1.00 88.62 99 TYR A N 1
ATOM 751 C CA . TYR A 1 99 ? -11.717 2.077 -13.208 1.00 88.62 99 TYR A CA 1
ATOM 752 C C . TYR A 1 99 ? -10.870 1.401 -14.280 1.00 88.62 99 TYR A C 1
ATOM 754 O O . TYR A 1 99 ? -9.900 1.981 -14.776 1.00 88.62 99 TYR A O 1
ATOM 762 N N . SER A 1 100 ? -11.252 0.176 -14.640 1.00 87.19 100 SER A N 1
ATOM 763 C CA . SER A 1 100 ? -10.598 -0.560 -15.718 1.00 87.19 100 SER A CA 1
ATOM 764 C C . SER A 1 100 ? -10.820 0.156 -17.054 1.00 87.19 100 SER A C 1
ATOM 766 O O . SER A 1 100 ? -11.940 0.548 -17.390 1.00 87.19 100 SER A O 1
ATOM 768 N N . LYS A 1 101 ? -9.756 0.304 -17.848 1.00 82.19 101 LYS A N 1
ATOM 769 C CA . LYS A 1 101 ? -9.841 0.763 -19.241 1.00 82.19 101 LYS A CA 1
ATOM 770 C C . LYS A 1 101 ? -10.376 -0.348 -20.141 1.00 82.19 101 LYS A C 1
ATOM 772 O O . LYS A 1 101 ? -11.050 -0.060 -21.127 1.00 82.19 101 LYS A O 1
ATOM 777 N N . ALA A 1 102 ? -10.082 -1.605 -19.803 1.00 80.94 102 ALA A N 1
ATOM 778 C CA . ALA A 1 102 ? -10.588 -2.774 -20.517 1.00 80.94 102 ALA A CA 1
ATOM 779 C C . ALA A 1 102 ? -12.070 -3.057 -20.216 1.00 80.94 102 ALA A C 1
ATOM 781 O O . ALA A 1 102 ? -12.791 -3.533 -21.093 1.00 80.94 102 ALA A O 1
ATOM 782 N N . ARG A 1 103 ? -12.528 -2.758 -18.991 1.00 80.75 103 ARG A N 1
ATOM 783 C CA . ARG A 1 103 ? -13.911 -2.964 -18.532 1.00 80.75 103 ARG A CA 1
ATOM 784 C C . ARG A 1 103 ? -14.508 -1.659 -17.986 1.00 80.75 103 ARG A C 1
ATOM 786 O O . ARG A 1 103 ? -14.461 -1.412 -16.779 1.00 80.75 103 ARG A O 1
ATOM 793 N N . PRO A 1 104 ? -15.088 -0.813 -18.857 1.00 79.44 104 PRO A N 1
ATOM 794 C CA . PRO A 1 104 ? -15.694 0.442 -18.434 1.00 79.44 104 PRO A CA 1
ATOM 795 C C . PRO A 1 104 ? -16.826 0.192 -17.432 1.00 79.44 104 PRO A C 1
ATOM 797 O O . PRO A 1 104 ? -17.778 -0.524 -17.735 1.00 79.44 104 PRO A O 1
ATOM 800 N N . GLY A 1 105 ? -16.733 0.800 -16.249 1.00 78.62 105 GLY A N 1
ATOM 801 C CA . GLY A 1 105 ? -17.740 0.683 -15.187 1.00 78.62 105 GLY A CA 1
ATOM 802 C C . GLY A 1 105 ? -17.385 -0.298 -14.067 1.00 78.62 105 GLY A C 1
ATOM 803 O O . GLY A 1 105 ? -18.028 -0.261 -13.021 1.00 78.62 105 GLY A O 1
ATOM 804 N N . GLU A 1 106 ? -16.335 -1.106 -14.227 1.00 82.19 106 GLU A N 1
ATOM 805 C CA . GLU A 1 106 ? -15.784 -1.939 -13.154 1.00 82.19 106 GLU A CA 1
ATOM 806 C C . GLU A 1 106 ? -14.515 -1.314 -12.564 1.00 82.19 106 GLU A C 1
ATOM 808 O O . GLU A 1 106 ? -13.764 -0.612 -13.249 1.00 82.19 106 GLU A O 1
ATOM 813 N N . ALA A 1 107 ? -14.263 -1.576 -11.277 1.00 84.12 107 ALA A N 1
ATOM 814 C CA . ALA A 1 107 ? -12.997 -1.205 -10.655 1.00 84.12 107 ALA A CA 1
ATOM 815 C C . ALA A 1 107 ? -11.831 -1.842 -11.428 1.00 84.12 107 ALA A C 1
ATOM 817 O O . ALA A 1 107 ? -11.940 -2.978 -11.899 1.00 84.12 107 ALA A O 1
ATOM 818 N N . ALA A 1 108 ? -10.732 -1.103 -11.571 1.00 86.81 108 ALA A N 1
ATOM 819 C CA . ALA A 1 108 ? -9.527 -1.646 -12.182 1.00 86.81 108 ALA A CA 1
ATOM 820 C C . ALA A 1 108 ? -9.050 -2.870 -11.392 1.00 86.81 108 ALA A C 1
ATOM 822 O O . ALA A 1 108 ? -9.044 -2.856 -10.159 1.00 86.81 108 ALA A O 1
ATOM 823 N N . ASP A 1 109 ? -8.655 -3.920 -12.114 1.00 87.12 109 ASP A N 1
ATOM 824 C CA . ASP A 1 109 ? -8.000 -5.072 -11.497 1.00 87.12 109 ASP A CA 1
ATOM 825 C C . ASP A 1 109 ? -6.670 -4.636 -10.872 1.00 87.12 109 ASP A C 1
ATOM 827 O O . ASP A 1 109 ? -6.124 -3.602 -11.255 1.00 87.12 109 ASP A O 1
ATOM 831 N N . PHE A 1 110 ? -6.120 -5.417 -9.944 1.00 86.69 110 PHE A N 1
ATOM 832 C CA . PHE A 1 110 ? -4.931 -5.022 -9.188 1.00 86.69 110 PHE A CA 1
ATOM 833 C C . PHE A 1 110 ? -3.758 -4.622 -10.100 1.00 86.69 110 PHE A C 1
ATOM 835 O O . PHE A 1 110 ? -3.148 -3.574 -9.894 1.00 86.69 110 PHE A O 1
ATOM 842 N N . ASP A 1 111 ? -3.474 -5.428 -11.127 1.00 87.88 111 ASP A N 1
ATOM 843 C CA . ASP A 1 111 ? -2.365 -5.179 -12.058 1.00 87.88 111 ASP A CA 1
ATOM 844 C C . ASP A 1 111 ? -2.592 -3.900 -12.887 1.00 87.88 111 ASP A C 1
ATOM 846 O O . ASP A 1 111 ? -1.679 -3.091 -13.035 1.00 87.88 111 ASP A O 1
ATOM 850 N N . GLU A 1 112 ? -3.813 -3.678 -13.381 1.00 87.56 112 GLU A N 1
ATOM 851 C CA . GLU A 1 112 ? -4.163 -2.508 -14.203 1.00 87.56 112 GLU A CA 1
ATOM 852 C C . GLU A 1 112 ? -4.217 -1.223 -13.368 1.00 87.56 112 GLU A C 1
ATOM 854 O O . GLU A 1 112 ? -3.733 -0.167 -13.773 1.00 87.56 112 GLU A O 1
ATOM 859 N N . ALA A 1 113 ? -4.774 -1.318 -12.164 1.00 88.38 113 ALA A N 1
ATOM 860 C CA . ALA A 1 113 ? -4.769 -0.253 -11.181 1.00 88.38 113 ALA A CA 1
ATOM 861 C C . ALA A 1 113 ? -3.342 0.182 -10.834 1.00 88.38 113 ALA A C 1
ATOM 863 O O . ALA A 1 113 ? -3.044 1.377 -10.796 1.00 88.38 113 ALA A O 1
ATOM 864 N N . LEU A 1 114 ? -2.459 -0.790 -10.591 1.00 87.31 114 LEU A N 1
ATOM 865 C CA . LEU A 1 114 ? -1.063 -0.532 -10.280 1.00 87.31 114 LEU A CA 1
ATOM 866 C C . LEU A 1 114 ? -0.333 0.100 -11.469 1.00 87.31 114 LEU A C 1
ATOM 868 O O . LEU A 1 114 ? 0.448 1.023 -11.262 1.00 87.31 114 LEU A O 1
ATOM 872 N N . GLU A 1 115 ? -0.618 -0.328 -12.699 1.00 87.19 115 GLU A N 1
ATOM 873 C CA . GLU A 1 115 ? -0.080 0.299 -13.910 1.00 87.19 115 GLU A CA 1
ATOM 874 C C . GLU A 1 115 ? -0.486 1.775 -14.010 1.00 87.19 115 GLU A C 1
ATOM 876 O O . GLU A 1 115 ? 0.375 2.635 -14.184 1.00 87.19 115 GLU A O 1
ATOM 881 N N . ILE A 1 116 ? -1.768 2.093 -13.798 1.00 88.62 116 ILE A N 1
ATOM 882 C CA . ILE A 1 116 ? -2.258 3.480 -13.816 1.00 88.62 116 ILE A CA 1
ATOM 883 C C . ILE A 1 116 ? -1.594 4.319 -12.714 1.00 88.62 116 ILE A C 1
ATOM 885 O O . ILE A 1 116 ? -1.191 5.457 -12.963 1.00 88.62 116 ILE A O 1
ATOM 889 N N . LEU A 1 117 ? -1.460 3.772 -11.503 1.00 87.56 117 LEU A 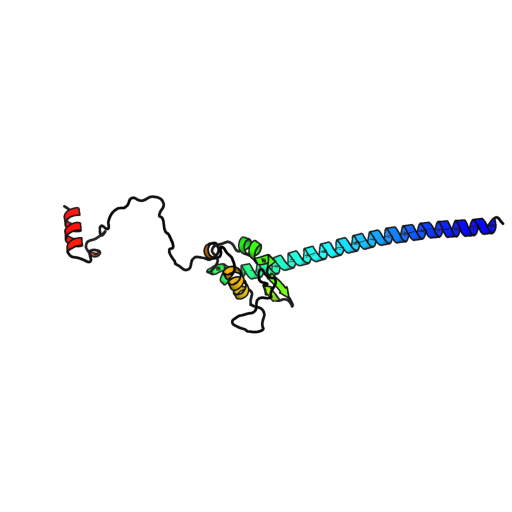N 1
ATOM 890 C CA . LEU A 1 117 ? -0.806 4.456 -10.385 1.00 87.56 117 LEU A CA 1
ATOM 891 C C . LEU A 1 117 ? 0.680 4.713 -10.650 1.00 87.56 117 LEU A C 1
ATOM 893 O O . LEU A 1 117 ? 1.186 5.794 -10.348 1.00 87.56 117 LEU A O 1
ATOM 897 N N . VAL A 1 118 ? 1.377 3.727 -11.213 1.00 87.38 118 VAL A N 1
ATOM 898 C CA . VAL A 1 118 ? 2.786 3.850 -11.586 1.00 87.38 118 VAL A CA 1
ATOM 899 C C . VAL A 1 118 ? 2.947 4.868 -12.712 1.00 87.38 118 VAL A C 1
ATOM 901 O O . VAL A 1 118 ? 3.842 5.700 -12.630 1.00 87.38 118 VAL A O 1
ATOM 904 N N . ASP A 1 119 ? 2.065 4.888 -13.710 1.00 87.06 119 ASP A N 1
ATOM 905 C CA . ASP A 1 119 ? 2.111 5.862 -14.808 1.00 87.06 119 ASP A CA 1
ATOM 906 C C . ASP A 1 119 ? 1.935 7.316 -14.343 1.00 87.06 119 ASP A C 1
ATOM 908 O O . ASP A 1 119 ? 2.534 8.230 -14.916 1.00 87.06 119 ASP A O 1
ATOM 912 N N . GLN A 1 120 ? 1.146 7.539 -13.289 1.00 86.19 120 GLN A N 1
ATOM 913 C CA . GLN A 1 120 ? 0.955 8.854 -12.668 1.00 86.19 120 GLN A CA 1
ATOM 914 C C . GLN A 1 120 ? 2.127 9.274 -11.762 1.00 86.19 120 GLN A C 1
ATOM 916 O O . GLN A 1 120 ? 2.190 10.426 -11.326 1.00 86.19 120 GLN A O 1
ATOM 921 N N . TYR A 1 121 ? 3.058 8.365 -11.454 1.00 87.12 121 TYR A N 1
ATOM 922 C CA . TYR A 1 121 ? 4.139 8.629 -10.513 1.00 87.12 121 TYR A CA 1
ATOM 923 C C . TYR A 1 121 ? 5.277 9.453 -11.154 1.00 87.12 121 TYR A C 1
ATOM 925 O O . TYR A 1 121 ? 5.803 9.061 -12.198 1.00 87.12 121 TYR A O 1
ATOM 933 N N . PRO A 1 122 ? 5.747 10.551 -10.522 1.00 87.62 122 PRO A N 1
ATOM 934 C CA . PRO A 1 122 ? 6.786 11.415 -11.098 1.00 87.62 122 PRO A CA 1
ATOM 935 C C . PRO A 1 122 ? 8.108 10.711 -11.430 1.00 87.62 122 PRO A C 1
ATOM 937 O O . PRO A 1 122 ? 8.798 11.116 -12.358 1.00 87.62 122 PRO A O 1
ATOM 940 N N . TYR A 1 123 ? 8.460 9.656 -10.690 1.00 84.94 123 TYR A N 1
ATOM 941 C CA . TYR A 1 123 ? 9.698 8.892 -10.887 1.00 84.94 123 TYR A CA 1
ATOM 942 C C . TYR A 1 123 ? 9.430 7.487 -11.441 1.00 84.94 123 TYR A C 1
ATOM 944 O O . TYR A 1 123 ? 10.171 6.547 -11.150 1.00 84.94 123 TYR A O 1
ATOM 952 N N . ARG A 1 124 ? 8.359 7.322 -12.230 1.00 84.62 124 ARG A N 1
ATOM 953 C CA . ARG A 1 124 ? 7.955 6.028 -12.808 1.00 84.62 124 ARG A CA 1
ATOM 954 C C . ARG A 1 124 ? 9.068 5.318 -13.571 1.00 84.62 124 ARG A C 1
ATOM 956 O O . ARG A 1 124 ? 9.227 4.111 -13.431 1.00 84.62 124 ARG A O 1
ATOM 963 N N . ASP A 1 125 ? 9.895 6.066 -14.297 1.00 83.19 125 ASP A N 1
ATOM 964 C CA . ASP A 1 125 ? 10.991 5.509 -15.097 1.00 83.19 125 ASP A CA 1
ATOM 965 C C . ASP A 1 125 ? 12.088 4.858 -14.239 1.00 83.19 125 ASP A C 1
ATOM 967 O O . ASP A 1 125 ? 12.836 4.020 -14.731 1.00 83.19 125 ASP A O 1
ATOM 971 N N . GLN A 1 126 ? 12.179 5.218 -12.954 1.00 82.69 126 GLN A N 1
ATOM 972 C CA . GLN A 1 126 ? 13.136 4.625 -12.013 1.00 82.69 126 GLN A CA 1
ATOM 973 C C . GLN A 1 126 ? 12.608 3.338 -11.369 1.00 82.69 126 GLN A C 1
ATOM 975 O O . GLN A 1 126 ? 13.395 2.493 -10.946 1.00 82.69 126 GLN A O 1
ATOM 980 N N . ILE A 1 127 ? 11.283 3.191 -11.271 1.00 83.62 127 ILE A N 1
ATOM 981 C CA . ILE A 1 127 ? 10.640 2.017 -10.663 1.00 83.62 127 ILE A CA 1
ATOM 982 C C . ILE A 1 127 ? 10.231 0.971 -11.699 1.00 83.62 127 ILE A C 1
ATOM 984 O O . ILE A 1 127 ? 10.128 -0.211 -11.370 1.00 83.62 127 ILE A O 1
ATOM 988 N N . LEU A 1 128 ? 10.031 1.378 -12.951 1.00 85.38 128 LEU A N 1
ATOM 989 C CA . LEU A 1 128 ? 9.816 0.476 -14.070 1.00 85.38 128 LEU A CA 1
ATOM 990 C C . LEU A 1 128 ? 11.155 -0.101 -14.538 1.00 85.38 128 LEU A C 1
ATOM 992 O O . LEU A 1 128 ? 12.160 0.599 -14.651 1.00 85.38 128 LEU A O 1
ATOM 996 N N . LYS A 1 129 ? 11.166 -1.394 -14.868 1.00 79.12 129 LYS A N 1
ATOM 997 C CA . LYS A 1 129 ? 12.224 -1.989 -15.687 1.00 79.12 129 LYS A CA 1
ATOM 998 C C . LYS A 1 129 ? 12.168 -1.270 -17.023 1.00 79.12 129 LYS A C 1
ATOM 1000 O O . LYS A 1 129 ? 11.234 -1.486 -17.795 1.00 79.12 129 LYS A O 1
ATOM 1005 N N . GLY A 1 130 ? 13.130 -0.372 -17.245 1.00 62.19 130 GLY A N 1
ATOM 1006 C CA . GLY A 1 130 ? 13.217 0.435 -18.454 1.00 62.19 130 GLY A CA 1
ATOM 1007 C C . GLY A 1 130 ? 12.942 -0.434 -19.676 1.00 62.19 130 GLY A C 1
ATOM 1008 O O . GLY A 1 130 ? 13.571 -1.476 -19.865 1.00 62.19 130 GLY A O 1
ATOM 1009 N N . SER A 1 131 ? 11.960 -0.032 -20.478 1.00 54.03 131 SER A N 1
ATOM 1010 C CA . SER A 1 131 ? 11.578 -0.698 -21.718 1.00 54.03 131 SER A CA 1
ATOM 1011 C C . SER A 1 131 ? 12.668 -0.504 -22.769 1.00 54.03 131 SER A C 1
ATOM 1013 O O . SER A 1 131 ? 12.467 0.213 -23.738 1.00 54.03 131 SER A O 1
ATOM 1015 N N . GLY A 1 132 ? 13.859 -1.071 -22.562 1.00 49.38 132 GLY A N 1
ATOM 1016 C CA . GLY A 1 132 ? 14.931 -1.150 -23.558 1.00 49.38 132 GLY A CA 1
ATOM 1017 C C . GLY A 1 132 ? 15.391 0.172 -24.184 1.00 49.38 132 GLY A C 1
ATOM 1018 O O . GLY A 1 132 ? 16.192 0.142 -25.114 1.00 49.38 132 GLY A O 1
ATOM 1019 N N . HIS A 1 133 ? 14.942 1.330 -23.700 1.00 44.69 133 HIS A N 1
ATOM 1020 C CA . HIS A 1 133 ? 15.522 2.601 -24.081 1.00 44.69 133 HIS A CA 1
ATOM 1021 C C . HIS A 1 133 ? 16.768 2.771 -23.229 1.00 44.69 133 HIS A C 1
ATOM 1023 O O . HIS A 1 133 ? 16.725 3.283 -22.113 1.00 44.69 133 HIS A O 1
ATOM 1029 N N . SER A 1 134 ? 17.878 2.287 -23.786 1.00 45.81 134 SER A N 1
ATOM 1030 C CA . SER A 1 134 ? 19.229 2.788 -23.555 1.00 45.81 134 SER A CA 1
ATOM 1031 C C . SER A 1 134 ? 19.234 4.320 -23.601 1.00 45.81 134 SER A C 1
ATOM 1033 O O . SER A 1 134 ? 19.583 4.929 -24.607 1.00 45.81 134 SER A O 1
ATOM 1035 N N . GLY A 1 135 ? 18.810 4.960 -22.518 1.00 46.06 135 GLY A N 1
ATOM 1036 C CA . GLY A 1 135 ? 18.941 6.386 -22.284 1.00 46.06 135 GLY A CA 1
ATOM 1037 C C . GLY A 1 135 ? 20.160 6.610 -21.409 1.00 46.06 135 GLY A C 1
ATOM 1038 O O . GLY A 1 135 ? 20.071 6.507 -20.192 1.00 46.06 135 GLY A O 1
ATOM 1039 N N . GLY A 1 136 ? 21.303 6.889 -22.037 1.00 48.28 136 GLY A N 1
ATOM 1040 C CA . GLY A 1 136 ? 22.483 7.407 -21.343 1.00 48.28 136 GLY A CA 1
ATOM 1041 C C . GLY A 1 136 ? 23.352 6.363 -20.648 1.00 48.28 136 GLY A C 1
ATOM 1042 O O . GLY A 1 136 ? 23.734 6.540 -19.494 1.00 48.28 136 GLY A O 1
ATOM 1043 N N . GLY A 1 137 ? 23.730 5.301 -21.363 1.00 40.25 137 GLY A N 1
ATOM 1044 C CA . GLY A 1 137 ? 24.905 4.519 -20.995 1.00 40.25 137 GLY A CA 1
ATOM 1045 C C . GLY A 1 137 ? 26.147 5.407 -21.048 1.00 40.25 137 GLY A C 1
ATOM 1046 O O . GLY A 1 137 ? 26.755 5.560 -22.101 1.00 40.25 137 GLY A O 1
ATOM 1047 N N . THR A 1 138 ? 26.522 5.990 -19.914 1.00 44.03 138 THR A N 1
ATOM 1048 C CA . THR A 1 138 ? 27.916 6.349 -19.661 1.00 44.03 138 THR A CA 1
ATOM 1049 C C . THR A 1 138 ? 28.567 5.090 -19.092 1.00 44.03 138 THR A C 1
ATOM 1051 O O . THR A 1 138 ? 28.233 4.711 -17.968 1.00 44.03 138 THR A O 1
ATOM 1054 N N . PRO A 1 139 ? 29.459 4.390 -19.814 1.00 45.41 139 PRO A N 1
ATOM 1055 C CA . PRO A 1 139 ? 30.305 3.393 -19.178 1.00 45.41 139 PRO A CA 1
ATOM 1056 C C . PRO A 1 139 ? 31.220 4.131 -18.190 1.00 45.41 139 PRO A C 1
ATOM 1058 O O . PRO A 1 139 ? 31.828 5.138 -18.574 1.00 45.41 139 PRO A O 1
ATOM 1061 N N . PRO A 1 140 ? 31.359 3.680 -16.935 1.00 45.94 140 PRO A N 1
ATOM 1062 C CA . PRO A 1 140 ? 32.373 4.230 -16.058 1.00 45.94 140 PRO A CA 1
ATOM 1063 C C . PRO A 1 140 ? 33.741 3.789 -16.592 1.00 45.94 140 PRO A C 1
ATOM 1065 O O . PRO A 1 140 ? 34.124 2.631 -16.475 1.00 45.94 140 PRO A O 1
ATOM 1068 N N . GLY A 1 141 ? 34.467 4.729 -17.199 1.00 50.12 141 GLY A N 1
ATOM 1069 C CA . GLY A 1 141 ? 35.894 4.600 -17.490 1.00 50.12 141 GLY A CA 1
ATOM 1070 C C . GLY A 1 141 ? 36.239 3.807 -18.752 1.00 50.12 141 GLY A C 1
ATOM 1071 O O . GLY A 1 141 ? 36.404 2.594 -18.726 1.00 50.12 141 GLY A O 1
ATOM 1072 N N . GLY A 1 142 ? 36.473 4.519 -19.855 1.00 42.38 142 GLY A N 1
ATOM 1073 C CA . GLY A 1 142 ? 37.079 3.931 -21.048 1.00 42.38 142 GLY A CA 1
ATOM 1074 C C . GLY A 1 142 ? 37.220 4.934 -22.185 1.00 42.38 142 GLY A C 1
ATOM 1075 O O . GLY A 1 142 ? 36.285 5.125 -22.946 1.00 42.38 142 GLY A O 1
ATOM 1076 N N . LYS A 1 143 ? 38.385 5.590 -22.235 1.00 40.25 143 LYS A N 1
ATOM 1077 C CA . LYS A 1 143 ? 39.021 6.348 -23.337 1.00 40.25 143 LYS A CA 1
ATOM 1078 C C . LYS A 1 143 ? 38.270 6.353 -24.696 1.00 40.25 143 LYS A C 1
ATOM 1080 O O . LYS A 1 143 ? 37.966 5.276 -25.207 1.00 40.25 143 LYS A O 1
ATOM 1085 N N . PRO A 1 144 ? 38.093 7.510 -25.369 1.00 43.38 144 PRO A N 1
ATOM 1086 C CA . PRO A 1 144 ? 37.569 7.522 -26.729 1.00 43.38 144 PRO A CA 1
ATOM 1087 C C . PRO A 1 144 ? 38.628 6.912 -27.652 1.00 43.38 144 PRO A C 1
ATOM 1089 O O . PRO A 1 144 ? 39.705 7.479 -27.827 1.00 43.38 144 PRO A O 1
ATOM 1092 N N . SER A 1 145 ? 38.349 5.739 -28.212 1.00 41.84 145 SER A N 1
ATOM 1093 C CA . SER A 1 145 ? 39.153 5.172 -29.289 1.00 41.84 145 SER A CA 1
ATOM 1094 C C . SER A 1 145 ? 38.250 4.973 -30.486 1.00 41.84 145 SER A C 1
ATOM 1096 O O . SER A 1 145 ? 37.244 4.268 -30.404 1.00 41.84 145 SER A O 1
ATOM 1098 N N . GLY A 1 146 ? 38.611 5.650 -31.574 1.00 44.38 146 GLY A N 1
ATOM 1099 C CA . GLY A 1 146 ? 37.943 5.558 -32.857 1.00 44.38 146 GLY A CA 1
ATOM 1100 C C . GLY A 1 146 ? 37.743 4.107 -33.276 1.00 44.38 146 GLY A C 1
ATOM 1101 O O . GLY A 1 146 ? 38.588 3.240 -33.041 1.00 44.38 146 GLY A O 1
ATOM 1102 N N . SER A 1 147 ? 36.583 3.882 -33.878 1.00 52.34 147 SER A N 1
ATOM 1103 C CA . SER A 1 147 ? 36.187 2.693 -34.619 1.00 52.34 147 SER A CA 1
ATOM 1104 C C . SER A 1 147 ? 37.361 2.078 -35.383 1.00 52.34 147 SER A C 1
ATOM 1106 O O . SER A 1 147 ? 37.706 2.524 -36.472 1.00 52.34 147 SER A O 1
ATOM 1108 N N . THR A 1 148 ? 37.956 1.037 -34.807 1.00 53.88 148 THR A N 1
ATOM 1109 C CA . THR A 1 148 ? 38.815 0.099 -35.526 1.00 53.88 148 THR A CA 1
ATOM 1110 C C . THR A 1 148 ? 38.088 -1.236 -35.495 1.00 53.88 148 THR A C 1
ATOM 1112 O O . THR A 1 148 ? 37.790 -1.763 -34.420 1.00 53.88 148 THR A O 1
ATOM 1115 N N . ALA A 1 149 ? 37.707 -1.723 -36.674 1.00 56.50 149 ALA A N 1
ATOM 1116 C CA . ALA A 1 149 ? 37.066 -3.018 -36.848 1.00 56.50 149 ALA A CA 1
ATOM 1117 C C . ALA A 1 149 ? 37.926 -4.117 -36.197 1.00 56.50 149 ALA A C 1
ATOM 1119 O O . ALA A 1 149 ? 39.147 -4.121 -36.338 1.00 56.50 149 ALA A O 1
ATOM 1120 N N . LYS A 1 150 ? 37.299 -5.029 -35.443 1.00 61.81 150 LYS A N 1
ATOM 1121 C CA . LYS A 1 150 ? 38.015 -6.078 -34.691 1.00 61.81 150 LYS A CA 1
ATOM 1122 C C . LYS A 1 150 ? 38.508 -7.216 -35.591 1.00 61.81 150 LYS A C 1
ATOM 1124 O O . LYS A 1 150 ? 39.418 -7.943 -35.200 1.00 61.81 150 LYS A O 1
ATOM 1129 N N . SER A 1 151 ? 37.939 -7.366 -36.785 1.00 64.94 151 SER A N 1
ATOM 1130 C CA . SER A 1 151 ? 38.332 -8.369 -37.772 1.00 64.94 151 SER A CA 1
ATOM 1131 C C . SER A 1 151 ? 38.079 -7.873 -39.199 1.00 64.94 151 SER A C 1
ATOM 1133 O O . SER A 1 151 ? 37.223 -7.015 -39.416 1.00 64.94 151 SER A O 1
ATOM 1135 N N . LEU A 1 152 ? 38.774 -8.447 -40.190 1.00 66.69 152 LEU A N 1
ATOM 1136 C CA . LEU A 1 152 ? 38.577 -8.117 -41.613 1.00 66.69 152 LEU A CA 1
ATOM 1137 C C . LEU A 1 152 ? 37.121 -8.348 -42.076 1.00 66.69 152 LEU A C 1
ATOM 1139 O O . LEU A 1 152 ? 36.649 -7.682 -42.994 1.00 66.69 152 LEU A O 1
ATOM 1143 N N . ALA A 1 153 ? 36.408 -9.284 -41.436 1.00 71.31 153 ALA A N 1
ATOM 1144 C CA . ALA A 1 153 ? 35.008 -9.591 -41.726 1.00 71.31 153 ALA A CA 1
ATOM 1145 C C . ALA A 1 153 ? 34.042 -8.479 -41.278 1.00 71.31 153 ALA A C 1
ATOM 1147 O O . ALA A 1 153 ? 32.936 -8.384 -41.806 1.00 71.31 153 ALA A O 1
ATOM 1148 N N . ASP A 1 154 ? 34.467 -7.619 -40.346 1.00 72.00 154 ASP A N 1
ATOM 1149 C CA . ASP A 1 154 ? 33.676 -6.491 -39.849 1.00 72.00 154 ASP A CA 1
ATOM 1150 C C . ASP A 1 154 ? 33.866 -5.214 -40.692 1.00 72.00 154 ASP A C 1
ATOM 1152 O O . ASP A 1 154 ? 33.127 -4.243 -40.513 1.00 72.00 154 ASP A O 1
ATOM 1156 N N . CYS A 1 155 ? 34.832 -5.195 -41.620 1.00 74.81 155 CYS A N 1
ATOM 1157 C CA . CYS A 1 155 ? 35.091 -4.057 -42.500 1.00 74.81 155 CYS A CA 1
ATOM 1158 C C . CYS A 1 155 ? 34.053 -4.004 -43.630 1.00 74.81 155 CYS A C 1
ATOM 1160 O O . CYS A 1 155 ? 34.057 -4.834 -44.544 1.00 74.81 155 CYS A O 1
ATOM 1162 N N . LYS A 1 156 ? 33.173 -2.999 -43.593 1.00 77.25 156 LYS A N 1
ATOM 1163 C CA . LYS A 1 156 ? 32.088 -2.839 -44.574 1.00 77.25 156 LYS A CA 1
ATOM 1164 C C . LYS A 1 156 ? 32.528 -2.052 -45.802 1.00 77.25 156 LYS A C 1
ATOM 1166 O O . LYS A 1 156 ? 31.902 -2.161 -46.853 1.00 77.25 156 LYS A O 1
ATOM 1171 N N . THR A 1 157 ? 33.602 -1.278 -45.681 1.00 79.31 157 THR A N 1
ATOM 1172 C CA . THR A 1 157 ? 34.136 -0.445 -46.759 1.00 79.31 157 THR A CA 1
ATOM 1173 C C . THR A 1 157 ? 35.592 -0.785 -47.070 1.00 79.31 157 THR A C 1
ATOM 1175 O O . THR A 1 157 ? 36.346 -1.248 -46.214 1.00 79.31 157 THR A O 1
ATOM 1178 N N . GLU A 1 158 ? 36.008 -0.541 -48.314 1.00 75.44 158 GLU A N 1
ATOM 1179 C CA . GLU A 1 158 ? 37.395 -0.770 -48.745 1.00 75.44 158 GLU A CA 1
ATOM 1180 C C . GLU A 1 158 ? 38.384 0.120 -47.974 1.00 75.44 158 GLU A C 1
ATOM 1182 O O . GLU A 1 158 ? 39.476 -0.326 -47.633 1.00 75.44 158 GLU A O 1
ATOM 1187 N N . ALA A 1 159 ? 37.973 1.336 -47.600 1.00 79.38 159 ALA A N 1
ATOM 1188 C CA . ALA A 1 159 ? 38.769 2.231 -46.760 1.00 79.38 159 ALA A CA 1
ATOM 1189 C C . ALA A 1 159 ? 39.052 1.632 -45.367 1.00 79.38 159 ALA A C 1
ATOM 1191 O O . ALA A 1 159 ? 40.175 1.719 -44.874 1.00 79.38 159 ALA A O 1
ATOM 1192 N N . GLU A 1 160 ? 38.067 0.968 -44.754 1.00 75.25 160 GLU A N 1
ATOM 1193 C CA . GLU A 1 160 ? 38.241 0.297 -43.459 1.00 75.25 160 GLU A CA 1
ATOM 1194 C C . GLU A 1 160 ? 39.143 -0.939 -43.557 1.00 75.25 160 GLU A C 1
ATOM 1196 O O . GLU A 1 160 ? 39.924 -1.194 -42.641 1.00 75.25 160 GLU A O 1
ATOM 1201 N N . LYS A 1 161 ? 39.077 -1.692 -44.664 1.00 75.88 161 LYS A N 1
ATOM 1202 C CA . LYS A 1 161 ? 39.964 -2.848 -44.888 1.00 75.88 161 LYS A CA 1
ATOM 1203 C C . LYS A 1 161 ? 41.420 -2.424 -45.040 1.00 75.88 161 LYS A C 1
ATOM 1205 O O . LYS A 1 161 ? 42.294 -3.062 -44.461 1.00 75.88 161 LYS A O 1
ATOM 1210 N N . VAL A 1 162 ? 41.679 -1.357 -45.801 1.00 79.38 162 VAL A N 1
ATOM 1211 C CA . VAL A 1 162 ? 43.034 -0.815 -45.988 1.00 79.38 162 VAL A CA 1
ATOM 1212 C C . VAL A 1 162 ? 43.604 -0.348 -44.650 1.00 79.38 162 VAL A C 1
ATOM 1214 O O . VAL A 1 162 ? 44.704 -0.761 -44.294 1.00 79.38 162 VAL A O 1
ATOM 1217 N N . ALA A 1 163 ? 42.824 0.402 -43.867 1.00 77.94 163 ALA A N 1
ATOM 1218 C CA . ALA A 1 163 ? 43.238 0.840 -42.537 1.00 77.94 163 ALA A CA 1
ATOM 1219 C C . ALA A 1 163 ? 43.537 -0.347 -41.600 1.00 77.94 163 ALA A C 1
ATOM 1221 O O . ALA A 1 163 ? 44.562 -0.357 -40.928 1.00 77.94 163 ALA A O 1
ATOM 1222 N N . TYR A 1 164 ? 42.696 -1.388 -41.591 1.00 78.81 164 TYR A N 1
ATOM 1223 C CA . TYR A 1 164 ? 42.931 -2.585 -40.775 1.00 78.81 164 TYR A CA 1
ATOM 1224 C C . TYR A 1 164 ? 44.205 -3.340 -41.188 1.00 78.81 164 TYR A C 1
ATOM 1226 O O . TYR A 1 164 ? 45.000 -3.737 -40.338 1.00 78.81 164 TYR A O 1
ATOM 1234 N N . LEU A 1 165 ? 44.448 -3.503 -42.490 1.00 78.00 165 LEU A N 1
ATOM 1235 C CA . LEU A 1 165 ? 45.664 -4.152 -42.990 1.00 78.00 165 LEU A CA 1
ATOM 1236 C C . LEU A 1 165 ? 46.934 -3.349 -42.674 1.00 78.00 165 LEU A C 1
ATOM 1238 O O . LEU A 1 165 ? 47.982 -3.949 -42.442 1.00 78.00 165 LEU A O 1
ATOM 1242 N N . GLU A 1 166 ? 46.852 -2.018 -42.629 1.00 76.44 166 GLU A N 1
ATOM 1243 C CA . GLU A 1 166 ? 47.951 -1.162 -42.169 1.00 76.44 166 GLU A CA 1
ATOM 1244 C C . GLU A 1 166 ? 48.219 -1.310 -40.670 1.00 76.44 166 GLU A C 1
ATOM 1246 O O . GLU A 1 166 ? 49.375 -1.256 -40.268 1.00 76.44 166 GLU A O 1
ATOM 1251 N N . THR A 1 167 ? 47.196 -1.576 -39.849 1.00 72.75 167 THR A N 1
ATOM 1252 C CA . THR A 1 167 ? 47.396 -1.825 -38.408 1.00 72.75 167 THR A CA 1
ATOM 1253 C C . THR A 1 167 ? 48.031 -3.179 -38.073 1.00 72.75 167 THR A C 1
ATOM 1255 O O . THR A 1 167 ? 48.459 -3.372 -36.937 1.00 72.75 167 THR A O 1
ATOM 1258 N N . ILE A 1 168 ? 48.080 -4.123 -39.022 1.00 72.69 168 ILE A N 1
ATOM 1259 C CA . ILE A 1 168 ? 48.641 -5.476 -38.821 1.00 72.69 168 ILE A CA 1
ATOM 1260 C C . ILE A 1 168 ? 50.096 -5.591 -39.316 1.00 72.69 168 ILE A C 1
ATOM 1262 O O . ILE A 1 168 ? 50.771 -6.569 -38.991 1.00 72.69 168 ILE A O 1
ATOM 1266 N N . LYS A 1 169 ? 50.592 -4.618 -40.088 1.00 57.22 169 LYS A N 1
ATOM 1267 C CA . LYS A 1 169 ? 52.009 -4.542 -40.481 1.00 57.22 169 LYS A CA 1
ATOM 1268 C C . LYS A 1 169 ? 52.878 -4.008 -39.348 1.00 57.22 169 LYS A C 1
ATOM 1270 O O . LYS A 1 169 ? 54.019 -4.508 -39.245 1.00 57.22 169 LYS A O 1
#

Radius of gyration: 35.35 Å; chains: 1; bounding box: 89×29×112 Å

Secondary structure (DSSP, 8-state):
-HHHHHHHHHHHHHHHHHHHHHHHHH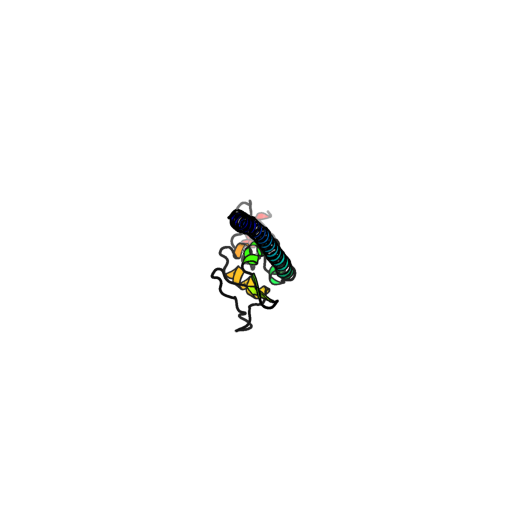HHHHHHHHHHHHHHHHHHHHHHHHHHHHHHHH-HHHHHHBSS-HHHHHHHHGGGEEEETTEEEEB-TTSPBPBPSSSTTSBPPHHHHHHHHHHTSTTHHHHB---S-------SS--------SSGGG--SHHHHHHHHHHH-

Sequence (169 aa):
LETVANLDAKKLGDAGEIEKVKAEIGKAYDTKLTEATTRAEQLEQQLYAEKIGGSFSRSKFVADRLAVPADMVQSVFGKHLKIEDGNVVAYDAHGNKLYSKARPGEAADFDEALEILVDQYPYRDQILKGSGHSGGGTPPGGKPSGSTAKSLADCKTEAEKVAYLETIK

pLDDT: mean 74.53, std 13.73, range [40.25, 89.69]

Foldseek 3Di:
DVVVVVVVVVVVVVVVVVVVVVVVVVVVVVVVVVVVVVVVVVVQVVCLCCLLVVCLVPAPCNVPWWPDDSVVLCVVQSVQWDQDPNATWGAEPVRHTDCPPVDPPHGHHSNRSSVVNLVPDPPSCVGTPHPPPPDDPPPPDDDDDDDQPPDCVRDPDPVNNVVNVVVVD

Organism: Pseudomonas aeruginosa (NCBI:txid287)